Protein AF-A0ABD3KHF3-F1 (afdb_monomer)

Structure (mmCIF, N/CA/C/O backbone):
data_AF-A0ABD3KHF3-F1
#
_entry.id   AF-A0ABD3KHF3-F1
#
loop_
_atom_site.group_PDB
_atom_site.id
_atom_site.type_symbol
_atom_site.label_atom_id
_atom_site.label_alt_id
_atom_site.label_comp_id
_atom_site.label_asym_id
_atom_site.label_entity_id
_atom_site.label_seq_id
_atom_site.pdbx_PDB_ins_code
_atom_site.Cartn_x
_atom_site.Cartn_y
_atom_site.Cartn_z
_atom_site.occupancy
_atom_site.B_iso_or_equiv
_atom_site.auth_seq_id
_atom_site.auth_comp_id
_atom_site.auth_asym_id
_atom_site.auth_atom_id
_atom_site.pdbx_PDB_model_num
ATOM 1 N N . MET A 1 1 ? -2.174 6.288 -69.280 1.00 40.22 1 MET A N 1
ATOM 2 C CA . MET A 1 1 ? -1.565 6.325 -67.935 1.00 40.22 1 MET A CA 1
ATOM 3 C C . MET A 1 1 ? -2.628 6.794 -66.957 1.00 40.22 1 MET A C 1
ATOM 5 O O . MET A 1 1 ? -3.156 7.873 -67.160 1.00 40.22 1 MET A O 1
ATOM 9 N N . ALA A 1 2 ? -2.983 5.894 -66.032 1.00 46.59 2 ALA A N 1
ATOM 10 C CA . ALA A 1 2 ? -3.753 6.033 -64.789 1.00 46.59 2 ALA A CA 1
ATOM 11 C C . ALA A 1 2 ? -4.857 7.107 -64.697 1.00 46.59 2 ALA A C 1
ATOM 13 O O . ALA A 1 2 ? -4.589 8.290 -64.509 1.00 46.59 2 ALA A O 1
ATOM 14 N N . GLY A 1 3 ? -6.108 6.637 -64.731 1.00 50.44 3 GLY A N 1
ATOM 15 C CA . GLY A 1 3 ? -7.208 7.261 -63.999 1.00 50.44 3 GLY A CA 1
ATOM 16 C C . GLY A 1 3 ? -7.299 6.723 -62.561 1.00 50.44 3 GLY A C 1
ATOM 17 O O . GLY A 1 3 ? -6.645 5.728 -62.254 1.00 50.44 3 GLY A O 1
ATOM 18 N N . SER A 1 4 ? -8.146 7.408 -61.775 1.00 54.84 4 SER A N 1
ATOM 19 C CA . SER A 1 4 ? -8.596 7.172 -60.384 1.00 54.84 4 SER A CA 1
ATOM 20 C C . SER A 1 4 ? -7.522 7.309 -59.281 1.00 54.84 4 SER A C 1
ATOM 22 O O . SER A 1 4 ? -6.374 6.940 -59.458 1.00 54.84 4 SER A O 1
ATOM 24 N N . GLU A 1 5 ? -7.771 7.899 -58.107 1.00 59.34 5 GLU A N 1
ATOM 25 C CA . GLU A 1 5 ? -9.013 8.031 -57.342 1.00 59.34 5 GLU A CA 1
ATOM 26 C C . GLU A 1 5 ? -8.825 9.109 -56.252 1.00 59.34 5 GLU A C 1
ATOM 28 O O . GLU A 1 5 ? -7.861 9.067 -55.486 1.00 59.34 5 GLU A O 1
ATOM 33 N N . SER A 1 6 ? -9.749 10.068 -56.164 1.00 59.25 6 SER A N 1
ATOM 34 C CA . SER A 1 6 ? -9.878 10.971 -55.016 1.00 59.25 6 SER A CA 1
ATOM 35 C C . SER A 1 6 ? -10.692 10.274 -53.931 1.00 59.25 6 SER A C 1
ATOM 37 O O . SER A 1 6 ? -11.814 9.839 -54.192 1.00 59.25 6 SER A O 1
ATOM 39 N N . LYS A 1 7 ? -10.161 10.196 -52.708 1.00 59.69 7 LYS A N 1
ATOM 40 C CA . LYS A 1 7 ? -10.903 9.692 -51.546 1.00 59.69 7 LYS A CA 1
ATOM 41 C C . LYS A 1 7 ? -10.898 10.720 -50.421 1.00 59.69 7 LYS A C 1
ATOM 43 O O . LYS A 1 7 ? -10.166 10.617 -49.443 1.00 59.69 7 LYS A O 1
ATOM 48 N N . ASP A 1 8 ? -11.754 11.720 -50.593 1.00 58.56 8 ASP A N 1
ATOM 49 C CA . ASP A 1 8 ? -12.316 12.487 -49.490 1.00 58.56 8 ASP A CA 1
ATOM 50 C C . ASP A 1 8 ? -13.140 11.568 -48.575 1.00 58.56 8 ASP A C 1
ATOM 52 O O . ASP A 1 8 ? -14.019 10.847 -49.055 1.00 58.56 8 ASP A O 1
ATOM 56 N N . ARG A 1 9 ? -12.866 11.662 -47.265 1.00 58.75 9 ARG A N 1
ATOM 57 C CA . ARG A 1 9 ? -13.727 11.445 -46.076 1.00 58.75 9 ARG A CA 1
ATOM 58 C C . ARG A 1 9 ? -12.974 10.667 -44.999 1.00 58.75 9 ARG A C 1
ATOM 60 O O . ARG A 1 9 ? -12.833 9.459 -45.098 1.00 58.75 9 ARG A O 1
ATOM 67 N N . GLU A 1 10 ? -12.663 11.344 -43.901 1.00 48.56 10 GLU A N 1
ATOM 68 C CA . GLU A 1 10 ? -13.452 11.150 -42.683 1.00 48.56 10 GLU A CA 1
ATOM 69 C C . GLU A 1 10 ? -13.223 12.315 -41.717 1.00 48.56 10 GLU A C 1
ATOM 71 O O . GLU A 1 10 ? -12.104 12.628 -41.317 1.00 48.56 10 GLU A O 1
ATOM 76 N N . ARG A 1 11 ? -14.321 12.982 -41.354 1.00 61.72 11 ARG A N 1
ATOM 77 C CA . ARG A 1 11 ? -14.383 13.832 -40.170 1.00 61.72 11 ARG A CA 1
ATOM 78 C C . ARG A 1 11 ? -14.364 12.896 -38.965 1.00 61.72 11 ARG A C 1
ATOM 80 O O . ARG A 1 11 ? -15.338 12.189 -38.746 1.00 61.72 11 ARG A O 1
ATOM 87 N N . GLY A 1 12 ? -13.302 12.937 -38.176 1.00 47.47 12 GLY A N 1
ATOM 88 C CA . GLY A 1 12 ? -13.252 12.309 -36.860 1.00 47.47 12 GLY A CA 1
ATOM 89 C C . GLY A 1 12 ? -12.593 13.272 -35.889 1.00 47.47 12 GLY A C 1
ATOM 90 O O . GLY A 1 12 ? -11.373 13.377 -35.853 1.00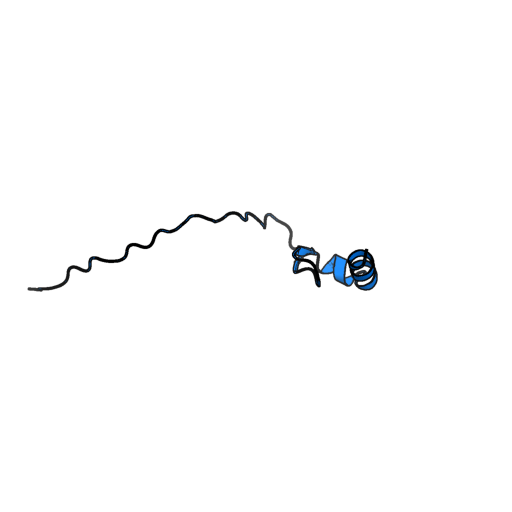 47.47 12 GLY A O 1
ATOM 91 N N . GLY A 1 13 ? -13.400 14.033 -35.149 1.00 54.78 13 GLY A N 1
ATOM 92 C CA . GLY A 1 13 ? -12.908 14.890 -34.077 1.00 54.78 13 GLY A CA 1
ATOM 93 C C . GLY A 1 13 ? -12.245 14.041 -32.998 1.00 54.78 13 GLY A C 1
ATOM 94 O O . GLY A 1 13 ? -12.914 13.273 -32.315 1.00 54.78 13 GLY A O 1
ATOM 95 N N . ALA A 1 14 ? -10.933 14.182 -32.839 1.00 50.28 14 ALA A N 1
ATOM 96 C CA . ALA A 1 14 ? -10.219 13.624 -31.704 1.00 50.28 14 ALA A CA 1
ATOM 97 C C . ALA A 1 14 ? -10.316 14.620 -30.543 1.00 50.28 14 ALA A C 1
ATOM 99 O O . ALA A 1 14 ? -9.493 15.524 -30.397 1.00 50.28 14 ALA A O 1
ATOM 100 N N . THR A 1 15 ? -11.359 14.480 -29.728 1.00 54.41 15 THR A N 1
ATOM 101 C CA . THR A 1 15 ? -11.440 15.104 -28.407 1.00 54.41 15 THR A CA 1
ATOM 102 C C . THR A 1 15 ? -10.237 14.619 -27.599 1.00 54.41 15 THR A C 1
ATOM 104 O O . THR A 1 15 ? -10.180 13.464 -27.180 1.00 54.41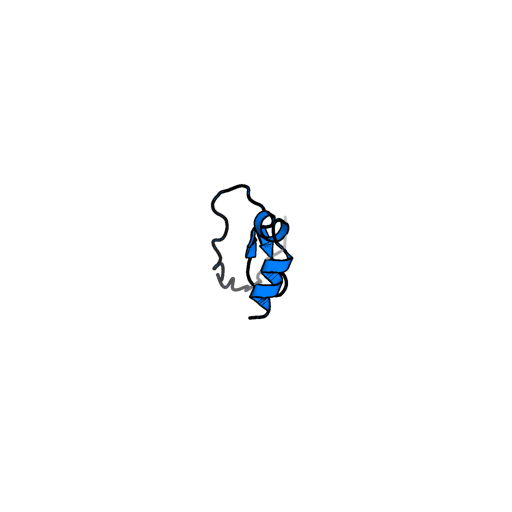 15 THR A O 1
ATOM 107 N N . MET A 1 16 ? -9.241 15.485 -27.401 1.00 57.78 16 MET A N 1
ATOM 108 C CA . MET A 1 16 ? -8.115 15.215 -26.511 1.00 57.78 16 MET A CA 1
ATOM 109 C C . MET A 1 16 ? -8.603 15.244 -25.059 1.00 57.78 16 MET A C 1
ATOM 111 O O . MET A 1 16 ? -8.484 16.246 -24.363 1.00 57.78 16 MET A O 1
ATOM 115 N N . ALA A 1 17 ? -9.154 14.129 -24.593 1.00 57.41 17 ALA A N 1
ATOM 116 C CA . ALA A 1 17 ? -9.287 13.832 -23.174 1.00 57.41 17 ALA A CA 1
ATOM 117 C C . ALA A 1 17 ? -8.232 12.781 -22.803 1.00 57.41 17 ALA A C 1
ATOM 119 O O . ALA A 1 17 ? -8.546 11.627 -22.536 1.00 57.41 17 ALA A O 1
ATOM 120 N N . ALA A 1 18 ? -6.957 13.175 -22.811 1.00 57.62 18 ALA A N 1
ATOM 121 C CA . ALA A 1 18 ? -5.865 12.360 -22.277 1.00 57.62 18 ALA A CA 1
ATOM 122 C C . ALA A 1 18 ? -5.414 12.910 -20.916 1.00 57.62 18 ALA A C 1
ATOM 124 O O . ALA A 1 18 ? -4.240 13.166 -20.671 1.00 57.62 18 ALA A O 1
ATOM 125 N N . GLY A 1 19 ? -6.375 13.119 -20.019 1.00 63.72 19 GLY A N 1
ATOM 126 C CA . GLY A 1 19 ? -6.090 13.338 -18.611 1.00 63.72 19 GLY A CA 1
ATOM 127 C C . GLY A 1 19 ? -5.961 12.004 -17.891 1.00 63.72 19 GLY A C 1
ATOM 128 O O . GLY A 1 19 ? -6.941 11.590 -17.300 1.00 63.72 19 GLY A O 1
ATOM 129 N N . VAL A 1 20 ? -4.788 11.357 -17.931 1.00 59.88 20 VAL A N 1
AT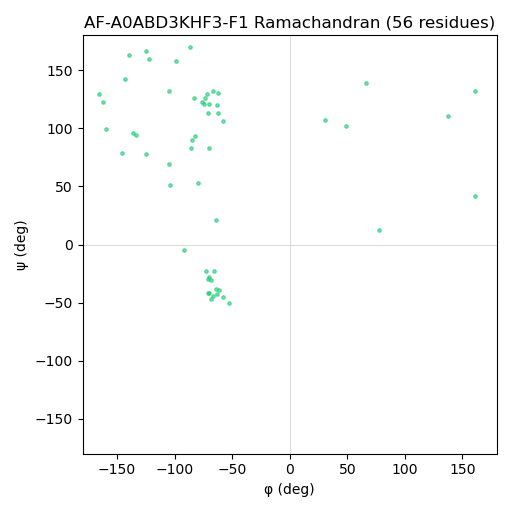OM 130 C CA . VAL A 1 20 ? -4.198 10.639 -16.779 1.00 59.88 20 VAL A CA 1
ATOM 131 C C . VAL A 1 20 ? -2.689 10.477 -17.021 1.00 59.88 20 VAL A C 1
ATOM 133 O O . VAL A 1 20 ? -2.243 9.569 -17.719 1.00 59.88 20 VAL A O 1
ATOM 136 N N . ILE A 1 21 ? -1.876 11.341 -16.414 1.00 61.09 21 ILE A N 1
ATOM 137 C CA . ILE A 1 21 ? -0.441 11.090 -16.246 1.00 61.09 21 ILE A CA 1
ATOM 138 C C . ILE A 1 21 ? -0.326 10.203 -15.002 1.00 61.09 21 ILE A C 1
ATOM 140 O O . ILE A 1 21 ? -0.347 10.699 -13.880 1.00 61.09 21 ILE A O 1
ATOM 144 N N . ALA A 1 22 ? -0.289 8.882 -15.161 1.00 59.38 22 ALA A N 1
ATOM 145 C CA . ALA A 1 22 ? -0.059 7.978 -14.034 1.00 59.38 22 ALA A CA 1
ATOM 146 C C . ALA A 1 22 ? 0.977 6.924 -14.408 1.00 59.38 22 ALA A C 1
ATOM 148 O O . ALA A 1 22 ? 0.642 5.872 -14.947 1.00 59.38 22 ALA A O 1
ATOM 149 N N . GLY A 1 23 ? 2.240 7.205 -14.081 1.00 54.28 23 GLY A N 1
ATOM 150 C CA . GLY A 1 23 ? 3.273 6.175 -14.092 1.00 54.28 23 GLY A CA 1
ATOM 151 C C . GLY A 1 23 ? 4.713 6.664 -14.154 1.00 54.28 23 GLY A C 1
ATOM 152 O O . GLY A 1 23 ? 5.498 6.063 -14.876 1.00 54.28 23 GLY A O 1
ATOM 153 N N . LEU A 1 24 ? 5.091 7.718 -13.421 1.00 52.47 24 LEU A N 1
ATOM 154 C CA . LEU A 1 24 ? 6.512 7.924 -13.131 1.00 52.47 24 LEU A CA 1
ATOM 155 C C . LEU A 1 24 ? 6.967 6.914 -12.060 1.00 52.47 24 LEU A C 1
ATOM 157 O O . LEU A 1 24 ? 6.435 6.891 -10.955 1.00 52.47 24 LEU A O 1
ATOM 161 N N . SER A 1 25 ? 7.964 6.110 -12.435 1.00 60.88 25 SER A N 1
ATOM 162 C CA . SER A 1 25 ? 9.041 5.535 -11.614 1.00 60.88 25 SER A CA 1
ATOM 163 C C . SER A 1 25 ? 8.718 4.844 -10.283 1.00 60.88 25 SER A C 1
ATOM 165 O O . SER A 1 25 ? 8.636 5.477 -9.237 1.00 60.88 25 SER A O 1
ATOM 167 N N . SER A 1 26 ? 8.717 3.507 -10.315 1.00 58.56 26 SER A N 1
ATOM 168 C CA . SER A 1 26 ? 9.410 2.579 -9.392 1.00 58.56 26 SER A CA 1
ATOM 169 C C . SER A 1 26 ? 8.745 1.207 -9.535 1.00 58.56 26 SER A C 1
ATOM 171 O O . SER A 1 26 ? 7.521 1.123 -9.535 1.00 58.56 26 SER A O 1
ATOM 173 N N . GLY A 1 27 ? 9.518 0.130 -9.696 1.00 70.44 27 GLY A N 1
ATOM 174 C CA . GLY A 1 27 ? 9.062 -1.209 -10.115 1.00 70.44 27 GLY A CA 1
ATOM 175 C C . GLY A 1 27 ? 8.108 -1.962 -9.171 1.00 70.44 27 GLY A C 1
ATOM 176 O O . GLY A 1 27 ? 8.005 -3.187 -9.259 1.00 70.44 27 GLY A O 1
ATOM 177 N N . ARG A 1 28 ? 7.403 -1.275 -8.266 1.00 79.12 28 ARG A N 1
ATOM 178 C CA . ARG A 1 28 ? 6.352 -1.872 -7.442 1.00 79.12 28 ARG A CA 1
ATOM 179 C C . ARG A 1 28 ? 5.082 -2.079 -8.255 1.00 79.12 28 ARG A C 1
ATOM 181 O O . ARG A 1 28 ? 4.506 -1.148 -8.814 1.00 79.12 28 ARG A O 1
ATOM 188 N N . LYS A 1 29 ? 4.632 -3.334 -8.292 1.00 87.00 29 LYS A N 1
ATOM 189 C CA . LYS A 1 29 ? 3.402 -3.730 -8.978 1.00 87.00 29 LYS A CA 1
ATOM 190 C C . LYS A 1 29 ? 2.201 -3.180 -8.216 1.00 87.00 29 LYS A C 1
ATOM 192 O O . LYS A 1 29 ? 1.972 -3.523 -7.059 1.00 87.00 29 LYS A O 1
ATOM 197 N N . ASN A 1 30 ? 1.409 -2.364 -8.890 1.00 90.44 30 ASN A N 1
ATOM 198 C CA . ASN A 1 30 ? 0.111 -1.905 -8.419 1.00 90.44 30 ASN A CA 1
ATOM 199 C C . ASN A 1 30 ? -1.017 -2.733 -9.059 1.00 90.44 30 ASN A C 1
ATOM 201 O O . ASN A 1 30 ? -0.832 -3.391 -10.085 1.00 90.44 30 ASN A O 1
ATOM 205 N N . MET A 1 31 ? -2.187 -2.748 -8.423 1.00 92.06 31 MET A N 1
ATOM 206 C CA . MET A 1 31 ? -3.394 -3.413 -8.920 1.00 92.06 31 MET A CA 1
ATOM 207 C C . MET A 1 31 ? -4.639 -2.564 -8.663 1.00 92.06 31 MET A C 1
ATOM 209 O O . MET A 1 31 ? -4.615 -1.649 -7.838 1.00 92.06 31 MET A O 1
ATOM 213 N N . LYS A 1 32 ? -5.738 -2.870 -9.365 1.00 93.50 32 LYS A N 1
ATOM 214 C CA . LYS A 1 32 ? -7.045 -2.290 -9.039 1.00 93.50 32 LYS A CA 1
ATOM 215 C C . LYS A 1 32 ? -7.488 -2.812 -7.670 1.00 93.50 32 LYS A C 1
ATOM 217 O O . LYS A 1 32 ? -7.381 -4.005 -7.399 1.00 93.50 32 LYS A O 1
ATOM 222 N N . ALA A 1 33 ? -7.927 -1.899 -6.815 1.00 92.12 33 ALA A N 1
ATOM 223 C CA . ALA A 1 33 ? -8.275 -2.186 -5.437 1.00 92.12 33 AL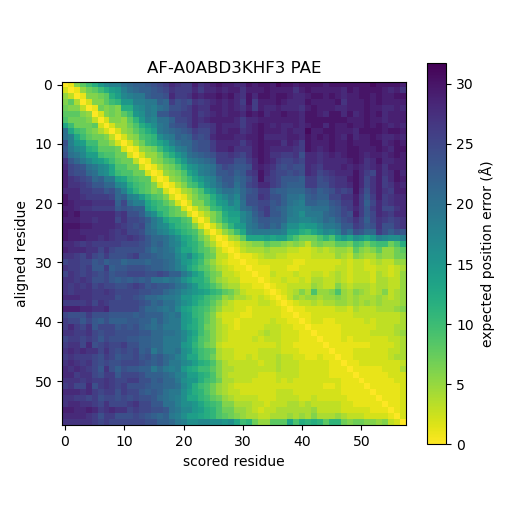A A CA 1
ATOM 224 C C . ALA A 1 33 ? -9.612 -2.954 -5.372 1.00 92.12 33 ALA A C 1
ATOM 226 O O . ALA A 1 33 ? -10.601 -2.499 -5.953 1.00 92.12 33 ALA A O 1
ATOM 227 N N . PRO A 1 34 ? -9.681 -4.127 -4.718 1.00 88.75 34 PRO A N 1
ATOM 228 C CA . PRO A 1 34 ? -10.934 -4.873 -4.625 1.00 88.75 34 PRO A CA 1
ATOM 229 C C . PRO A 1 34 ? -12.003 -4.094 -3.845 1.00 88.75 34 PRO A C 1
ATOM 231 O O . PRO A 1 34 ? -11.818 -3.778 -2.679 1.00 88.75 34 PRO A O 1
ATOM 234 N N . GLY A 1 35 ? -13.142 -3.798 -4.474 1.00 89.38 35 GLY A N 1
ATOM 235 C CA . GLY A 1 35 ? -14.251 -3.084 -3.827 1.00 89.38 35 GLY A CA 1
ATOM 236 C C . GLY A 1 35 ? -14.060 -1.567 -3.677 1.00 89.38 35 GLY A C 1
ATOM 237 O O . GLY A 1 35 ? -14.848 -0.929 -2.986 1.00 89.38 35 GLY A O 1
ATOM 238 N N . ARG A 1 36 ? -13.059 -0.973 -4.346 1.00 86.88 36 ARG A N 1
ATOM 239 C CA . ARG A 1 3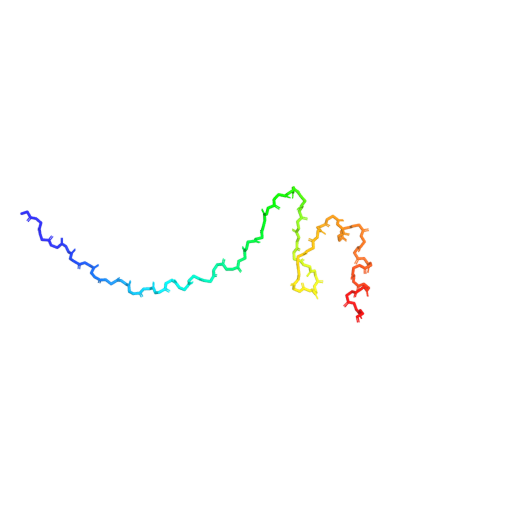6 ? -12.883 0.485 -4.458 1.00 86.88 36 ARG A CA 1
ATOM 240 C C . ARG A 1 36 ? -12.357 0.854 -5.844 1.00 86.88 36 ARG A C 1
ATOM 242 O O . ARG A 1 36 ? -11.473 0.185 -6.370 1.00 86.88 36 ARG A O 1
ATOM 249 N N . ASP A 1 37 ? -12.803 1.965 -6.421 1.00 86.94 37 ASP A N 1
ATOM 250 C CA . ASP A 1 37 ? -12.250 2.476 -7.686 1.00 86.94 37 ASP A CA 1
ATOM 251 C C . ASP A 1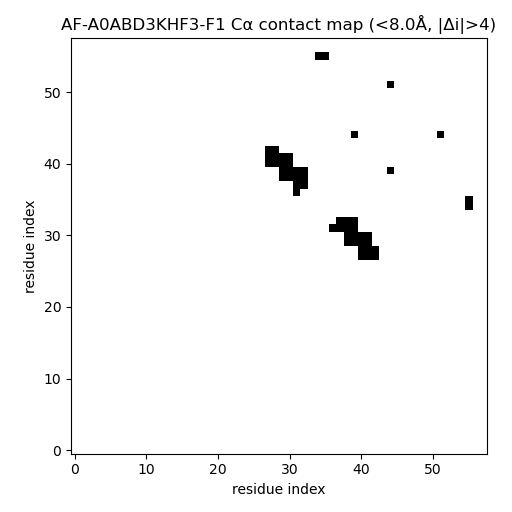 37 ? -10.927 3.237 -7.486 1.00 86.94 37 ASP A C 1
ATOM 253 O O . ASP A 1 37 ? -10.748 4.370 -7.922 1.00 86.94 37 ASP A O 1
ATOM 257 N N . ALA A 1 38 ? -9.973 2.596 -6.809 1.00 88.19 38 ALA A N 1
ATOM 258 C CA . ALA A 1 38 ? -8.619 3.096 -6.596 1.00 88.19 38 ALA A CA 1
ATOM 259 C C . ALA A 1 38 ? -7.577 2.075 -7.082 1.00 88.19 38 ALA A C 1
ATOM 261 O O . ALA A 1 38 ? -7.889 0.909 -7.340 1.00 88.19 38 ALA A O 1
ATOM 262 N N . ARG A 1 39 ? -6.316 2.504 -7.207 1.00 90.69 39 ARG A N 1
ATOM 263 C CA . ARG A 1 39 ? -5.165 1.611 -7.407 1.00 90.69 39 ARG A CA 1
ATOM 264 C C . ARG A 1 39 ? -4.382 1.504 -6.105 1.00 90.69 39 ARG A C 1
ATOM 266 O O . ARG A 1 39 ? -4.078 2.524 -5.499 1.00 90.69 39 ARG A O 1
ATOM 273 N N . ILE A 1 40 ? -4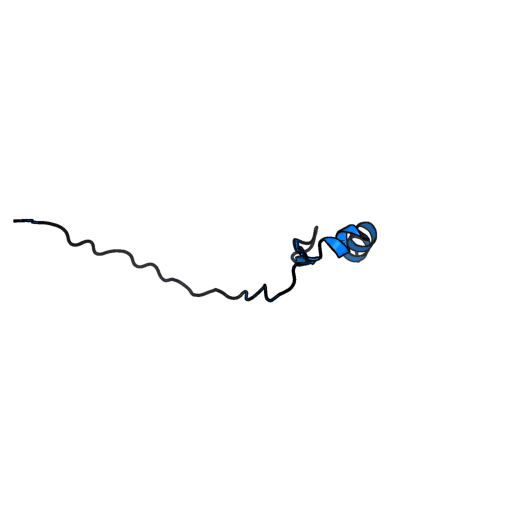.049 0.281 -5.710 1.00 90.62 40 ILE A N 1
ATOM 274 C CA . ILE A 1 40 ? -3.266 -0.019 -4.504 1.00 90.62 40 ILE A CA 1
ATOM 275 C C . ILE A 1 40 ? -2.012 -0.808 -4.865 1.00 90.62 40 ILE A C 1
ATOM 277 O O . ILE A 1 40 ? -1.935 -1.436 -5.926 1.00 90.62 40 ILE A O 1
ATOM 281 N N . PHE A 1 41 ? -1.026 -0.785 -3.977 1.00 92.50 41 PHE A N 1
ATOM 282 C CA . PHE A 1 41 ? 0.167 -1.610 -4.103 1.00 92.50 41 PHE A CA 1
ATOM 283 C C . PHE A 1 41 ? -0.170 -3.076 -3.822 1.00 92.50 41 PHE A C 1
ATOM 285 O O . PHE A 1 41 ? -0.806 -3.407 -2.820 1.00 92.50 41 PHE A O 1
ATOM 292 N N . ARG A 1 42 ? 0.237 -3.969 -4.730 1.00 91.50 42 ARG A N 1
ATOM 293 C CA . ARG A 1 42 ? -0.053 -5.405 -4.616 1.00 91.50 42 ARG A CA 1
ATOM 294 C C . ARG A 1 42 ? 0.611 -6.019 -3.386 1.00 91.50 42 ARG A C 1
ATOM 296 O O . ARG A 1 42 ? 0.027 -6.898 -2.764 1.00 91.50 42 ARG A O 1
ATOM 303 N N . ASP A 1 43 ? 1.823 -5.579 -3.075 1.00 91.88 43 ASP A N 1
ATOM 304 C CA . ASP A 1 43 ? 2.618 -5.993 -1.918 1.00 91.88 43 ASP A CA 1
ATOM 305 C C . ASP A 1 43 ? 1.953 -5.610 -0.593 1.00 91.88 43 ASP A C 1
ATOM 307 O O . ASP A 1 43 ? 1.871 -6.438 0.311 1.00 91.88 43 ASP A O 1
ATOM 311 N N . GLU A 1 44 ? 1.407 -4.399 -0.499 1.00 89.56 44 GLU A N 1
ATOM 312 C CA . GLU A 1 44 ? 0.705 -3.934 0.700 1.00 89.56 44 GLU A 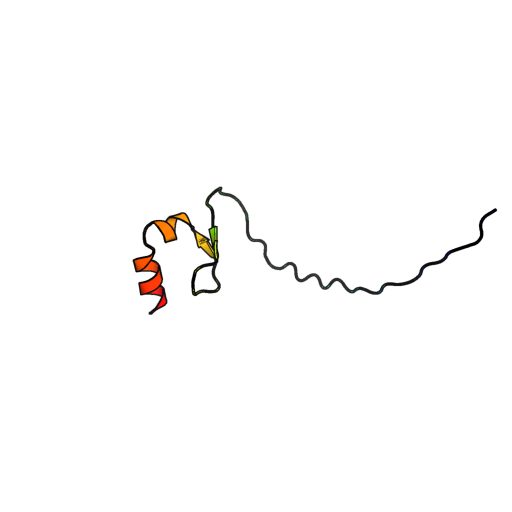CA 1
ATOM 313 C C . GLU A 1 44 ? -0.594 -4.717 0.935 1.00 89.56 44 GLU A C 1
ATOM 315 O O . GLU A 1 44 ? -0.828 -5.213 2.036 1.00 89.56 44 GLU A O 1
ATOM 320 N N . PHE A 1 45 ? -1.380 -4.940 -0.125 1.00 92.19 45 PHE A N 1
ATOM 321 C CA . PHE A 1 45 ? -2.577 -5.784 -0.061 1.00 92.19 45 PHE A CA 1
ATOM 322 C C . PHE A 1 45 ? -2.256 -7.236 0.323 1.00 92.19 45 PHE A C 1
ATOM 324 O O . PHE A 1 45 ? -2.999 -7.855 1.077 1.00 92.19 45 PHE A O 1
ATOM 331 N N . ALA A 1 46 ? -1.152 -7.793 -0.185 1.00 91.81 46 ALA A N 1
ATOM 332 C CA . ALA A 1 46 ? -0.747 -9.163 0.127 1.00 91.81 46 ALA A CA 1
ATOM 333 C C . ALA A 1 46 ? -0.269 -9.327 1.578 1.00 91.81 46 ALA A C 1
ATOM 335 O O . ALA A 1 46 ? -0.397 -10.417 2.134 1.00 91.81 46 ALA A O 1
ATOM 336 N N . LYS A 1 47 ? 0.274 -8.264 2.184 1.00 94.88 47 LYS A N 1
ATOM 337 C CA . LYS A 1 47 ? 0.734 -8.272 3.576 1.00 94.88 47 LYS A CA 1
ATOM 338 C C . LYS A 1 47 ? -0.430 -8.357 4.563 1.00 94.88 47 LYS A C 1
ATOM 340 O O . LYS A 1 47 ? -0.325 -9.090 5.541 1.00 94.88 47 LYS A O 1
ATOM 345 N N . ASP A 1 48 ? -1.509 -7.617 4.313 1.00 94.06 48 ASP A N 1
ATOM 346 C CA . ASP A 1 48 ? -2.698 -7.629 5.169 1.00 94.06 48 ASP A CA 1
ATOM 347 C C . ASP A 1 48 ? -4.006 -7.454 4.371 1.00 94.06 48 ASP A C 1
ATOM 349 O O . ASP A 1 48 ? -4.611 -6.374 4.345 1.00 94.06 48 ASP A O 1
ATOM 353 N N . PRO A 1 49 ? -4.490 -8.526 3.720 1.00 93.00 49 PRO A N 1
ATOM 354 C CA . PRO A 1 49 ? -5.749 -8.466 2.988 1.00 93.00 49 PRO A CA 1
ATOM 355 C C . PRO A 1 49 ? -6.946 -8.318 3.937 1.00 93.00 49 PRO A C 1
ATOM 357 O O . PRO A 1 49 ? -7.952 -7.706 3.577 1.00 93.00 49 PRO A O 1
ATOM 360 N N . ALA A 1 50 ? -6.858 -8.859 5.158 1.00 94.25 50 ALA A N 1
ATOM 361 C CA . ALA A 1 50 ? -7.940 -8.793 6.132 1.00 94.25 50 ALA A CA 1
ATOM 362 C C . ALA A 1 50 ? -8.146 -7.356 6.627 1.00 94.25 50 ALA A C 1
ATOM 364 O O . ALA A 1 50 ? -9.285 -6.884 6.618 1.00 94.25 50 ALA A O 1
ATOM 365 N N . GLY A 1 51 ? -7.069 -6.654 6.993 1.00 94.94 51 GLY A N 1
ATOM 366 C CA . GLY A 1 51 ? -7.097 -5.243 7.377 1.00 94.94 51 GLY A CA 1
ATOM 367 C C . GLY A 1 51 ? -7.666 -4.360 6.272 1.00 94.94 51 GLY A C 1
ATOM 368 O O . GLY A 1 51 ? -8.594 -3.593 6.532 1.00 94.94 51 GLY A O 1
ATOM 369 N N . TYR A 1 52 ? -7.238 -4.572 5.021 1.00 92.50 52 TYR A N 1
ATOM 370 C CA . TYR A 1 52 ? -7.784 -3.855 3.865 1.00 92.50 52 TYR A CA 1
ATOM 371 C C . TYR A 1 52 ? -9.319 -3.951 3.785 1.00 92.50 52 TYR A C 1
ATOM 373 O O . TYR A 1 52 ? -10.005 -2.933 3.687 1.00 92.50 52 TYR A O 1
ATOM 381 N N . PHE A 1 53 ? -9.890 -5.159 3.881 1.00 92.81 53 PHE A N 1
ATOM 382 C CA . PHE A 1 53 ? -11.348 -5.330 3.830 1.00 92.81 53 PHE A CA 1
ATOM 383 C C . PHE A 1 53 ? -12.073 -4.865 5.098 1.00 92.81 53 PHE A C 1
ATOM 385 O O . PHE A 1 53 ? -13.269 -4.581 5.035 1.00 92.81 53 PHE A O 1
ATOM 392 N N . ARG A 1 54 ? -11.400 -4.803 6.253 1.00 94.75 54 ARG A N 1
ATOM 393 C CA . ARG A 1 54 ? -11.980 -4.233 7.479 1.00 94.75 54 ARG A CA 1
ATOM 394 C C . ARG A 1 54 ? -12.108 -2.724 7.369 1.00 94.75 54 ARG A C 1
ATOM 396 O O . ARG A 1 54 ? -13.155 -2.202 7.739 1.00 94.75 54 ARG A O 1
ATOM 403 N N . ASP A 1 55 ? -11.102 -2.060 6.815 1.00 89.31 55 ASP A N 1
ATOM 404 C CA . ASP A 1 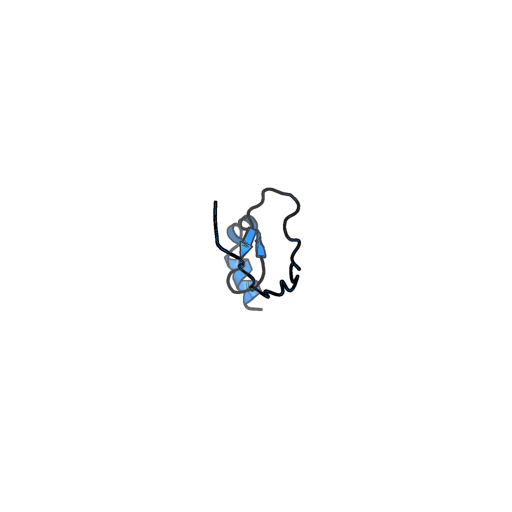55 ? -11.156 -0.624 6.545 1.00 89.31 55 ASP A CA 1
ATOM 405 C C . ASP A 1 55 ? -12.109 -0.286 5.398 1.00 89.31 55 ASP A C 1
ATOM 407 O O . ASP A 1 55 ? -12.749 0.756 5.438 1.00 89.31 55 ASP A O 1
ATOM 411 N N . LEU A 1 56 ? -12.289 -1.187 4.427 1.00 89.94 56 LEU A N 1
ATOM 412 C CA . LEU A 1 56 ? -13.264 -1.007 3.347 1.00 89.94 56 LEU A CA 1
ATOM 413 C C . LEU A 1 56 ? -14.729 -1.013 3.826 1.00 89.94 56 LEU A C 1
ATOM 415 O O . LEU A 1 56 ? -15.605 -0.519 3.125 1.00 89.94 56 LEU A O 1
ATOM 419 N N . ARG A 1 57 ? -15.014 -1.618 4.986 1.00 88.00 57 ARG A N 1
ATOM 420 C CA . ARG A 1 57 ? -16.372 -1.715 5.557 1.00 88.00 57 ARG A CA 1
ATOM 421 C C . ARG A 1 57 ? -16.725 -0.569 6.505 1.00 88.00 57 ARG A C 1
ATOM 423 O O . ARG A 1 57 ? -17.840 -0.566 7.022 1.00 88.00 57 ARG A O 1
ATOM 430 N N . LYS A 1 58 ? -15.773 0.313 6.797 1.00 79.69 58 LYS A N 1
ATOM 431 C CA . LYS A 1 58 ? -16.006 1.533 7.572 1.00 79.69 58 LYS A CA 1
ATOM 432 C C . LYS A 1 58 ? -16.477 2.634 6.633 1.00 79.69 58 LYS A C 1
ATOM 434 O O . LYS A 1 58 ? -17.358 3.399 7.072 1.00 79.69 58 LYS A O 1
#

Foldseek 3Di:
DDDDDDDDDDDDDDPPPPPDPPDPDDPFDWDQQVLDRDIDGPVVCVVCVPVSVVVSVD

Sequence (58 aa):
MAGSESKDRERGGATMAAGVIAGLSSGRKNMKAPGRDARIFRDEFAKDPAGYFRDLRK

Organism: Eucalyptus globulus (NCBI:txid34317)

Solvent-accessible surface area (backbone atoms only — not comparable to full-atom values): 4251 Å² total; per-residue (Å²): 134,84,80,88,82,89,82,90,83,80,95,71,88,77,78,86,78,80,86,74,97,80,80,86,85,69,97,71,59,65,39,79,34,89,96,47,103,46,78,38,51,46,66,62,45,69,74,40,53,65,59,54,56,56,60,71,74,109

Radius of gyration: 23.63 Å; Cα contacts (8 Å, |Δi|>4): 25; chains: 1; bounding box: 26×24×76 Å

InterPro domains:
  IPR039926 Protein egg apparatus-1 [PTHR33333] (21-58)

Secondary structure (DSSP, 8-state):
------------------------S--PPEEEPTTSSSEEEHHHHHH-HHHHHHHHT-

Mean predicted aligned error: 15.82 Å

pLDDT: mean 74.51, std 17.76, range [40.22, 94.94]